Protein AF-A0A939GVI6-F1 (afdb_monomer_lite)

Secondary structure (DSSP, 8-state):
-TTSS--TT-TTGGGS-SS-----S-SSSSS-SS--EEE--SS--EEE--SS--EEE--SS--EEE--SS-----EEEEETTS--EEEESPPPSTTS-EEEEES--EEEEEEETTEEEEEE--S-TTSTTTT-S-EEEEEET-----HHHHHHHEESSEEEE-

pLDDT: mean 82.93, std 19.41, range [34.03, 98.69]

Sequence (163 aa):
SSEGNWGLNSAEALTQETVFGIDANGDGKIGSPSSLTLTGTIGNDILIGGANSDTFNGGLGNDSLYLGLNDNAVDNVNYASGDGTDTVYQFVRGVGGDKLNFTGIANLDVVTLGANTEVRIGDGIAANTGFGTGQLLITLSSTNGFTNADVNVNLFGSNFLFN

Foldseek 3Di:
DPPDPDDDPDPVVVVPADDAQPPPPPPSDGEDPDAEEAAADQEEHEAAYHQEAYEYHHAAYAYEYEHDADRLHAYEYEDEPRNAAYEYEPFDFDASTYAYEYEPAAEWEWEFDDQKIWIFRDPLDEPDPCHPVHHTHYIHPSHGDDDPRRCVRHYYHYHYYYD

Radius of gyration: 15.88 Å; chains: 1; bounding box: 34×31×48 Å

Structure (mmCIF, N/CA/C/O backbone):
data_AF-A0A939GVI6-F1
#
_entry.id   AF-A0A939GVI6-F1
#
loop_
_atom_site.group_PDB
_atom_site.id
_atom_site.type_symbol
_atom_site.label_atom_id
_atom_site.label_alt_id
_atom_site.label_comp_id
_atom_site.label_asym_id
_atom_site.label_entity_id
_atom_site.label_seq_id
_atom_site.pdbx_PDB_ins_code
_atom_site.Cartn_x
_atom_site.Cartn_y
_atom_site.Cartn_z
_atom_site.occupancy
_atom_site.B_iso_or_equiv
_atom_site.auth_seq_id
_atom_site.auth_comp_id
_atom_site.auth_asym_id
_atom_site.auth_atom_id
_atom_site.pdbx_PDB_model_num
ATOM 1 N N . SER A 1 1 ? -5.388 3.070 -19.757 1.00 35.94 1 SER A N 1
ATOM 2 C CA . SER A 1 1 ? -4.994 3.694 -18.480 1.00 35.94 1 SER A CA 1
ATOM 3 C C . SER A 1 1 ? -6.132 3.579 -17.484 1.00 35.94 1 SER A C 1
ATOM 5 O O . SER A 1 1 ? -7.282 3.396 -17.873 1.00 35.94 1 SER A O 1
ATOM 7 N N . SER A 1 2 ? -5.765 3.667 -16.214 1.00 47.00 2 SER A N 1
ATOM 8 C CA . SER A 1 2 ? -6.424 3.260 -14.970 1.00 47.00 2 SER A CA 1
ATOM 9 C C . SER A 1 2 ? -7.850 3.725 -14.642 1.00 47.00 2 SER A C 1
ATOM 11 O O . SER A 1 2 ? -8.294 3.405 -13.554 1.00 47.00 2 SER A O 1
ATOM 13 N N . GLU A 1 3 ? -8.633 4.333 -15.535 1.00 41.34 3 GLU A N 1
ATOM 14 C CA . GLU A 1 3 ? -10.110 4.399 -15.369 1.00 41.34 3 GLU A CA 1
ATOM 15 C C . GLU A 1 3 ? -10.892 4.275 -16.692 1.00 41.34 3 GLU A C 1
ATOM 17 O O . GLU A 1 3 ? -12.122 4.319 -16.724 1.00 41.34 3 GLU A O 1
ATOM 22 N N . GLY A 1 4 ? -10.204 4.065 -17.815 1.00 34.03 4 GLY A N 1
ATOM 23 C CA . GLY A 1 4 ? -10.821 3.797 -19.108 1.00 34.03 4 GLY A CA 1
ATOM 24 C C . GLY A 1 4 ? -10.511 2.374 -19.536 1.00 34.03 4 GLY A C 1
ATOM 25 O O . GLY A 1 4 ? -9.440 1.854 -19.246 1.00 34.03 4 GLY A O 1
ATOM 26 N N . ASN A 1 5 ? -11.432 1.748 -20.258 1.00 40.06 5 ASN A N 1
ATOM 27 C CA . ASN A 1 5 ? -11.344 0.398 -20.819 1.00 40.06 5 ASN A CA 1
ATOM 28 C C . ASN A 1 5 ? -10.245 0.254 -21.912 1.00 40.06 5 ASN A C 1
ATOM 30 O O . ASN A 1 5 ? -10.461 -0.364 -22.954 1.00 40.06 5 ASN A O 1
ATOM 34 N N . TRP A 1 6 ? -9.086 0.877 -21.709 1.00 41.47 6 TRP A N 1
ATOM 35 C CA . TRP A 1 6 ? -7.969 0.999 -22.631 1.00 41.47 6 TRP A CA 1
ATOM 36 C C . TRP A 1 6 ? -6.856 0.068 -22.171 1.00 41.47 6 TRP A C 1
ATOM 38 O O . TRP A 1 6 ? -6.373 0.188 -21.040 1.00 41.47 6 TRP A O 1
ATOM 48 N N . GLY A 1 7 ? -6.478 -0.860 -23.052 1.00 37.22 7 GLY A N 1
ATOM 49 C CA . GLY A 1 7 ? -5.448 -1.855 -22.783 1.00 37.22 7 GLY A CA 1
ATOM 50 C C . GLY A 1 7 ? -4.138 -1.222 -22.316 1.00 37.22 7 GLY A C 1
ATOM 51 O O . GLY A 1 7 ? -3.788 -0.108 -22.710 1.00 37.22 7 GLY A O 1
ATOM 52 N N . LEU A 1 8 ? -3.414 -1.949 -21.465 1.00 43.50 8 LEU A N 1
ATOM 53 C CA . LEU A 1 8 ? -2.033 -1.623 -21.116 1.00 43.50 8 LEU A CA 1
ATOM 54 C C . LEU A 1 8 ? -1.238 -1.372 -22.417 1.00 43.50 8 LEU A C 1
ATOM 56 O O . LEU A 1 8 ? -1.404 -2.117 -23.383 1.00 43.50 8 LEU A O 1
ATOM 60 N N . ASN A 1 9 ? -0.422 -0.312 -22.451 1.00 44.12 9 ASN A N 1
ATOM 61 C CA . ASN A 1 9 ? 0.393 0.114 -23.605 1.00 44.12 9 ASN A CA 1
ATOM 62 C C . ASN A 1 9 ? -0.362 0.724 -24.817 1.00 44.12 9 ASN A C 1
ATOM 64 O O . ASN A 1 9 ? 0.175 0.749 -25.924 1.00 44.12 9 ASN A O 1
ATOM 68 N N . SER A 1 10 ? -1.590 1.236 -24.657 1.00 49.34 10 SER A N 1
ATOM 69 C CA . SER A 1 10 ? -2.282 1.998 -25.720 1.00 49.34 10 SER A CA 1
ATOM 70 C C . SER A 1 10 ? -1.739 3.427 -25.864 1.00 49.34 10 SER A C 1
ATOM 72 O O . SER A 1 10 ? -1.444 4.060 -24.850 1.00 49.34 10 SER A O 1
ATOM 74 N N . ALA A 1 11 ? -1.704 3.979 -27.081 1.00 49.72 11 ALA A N 1
ATOM 75 C CA . ALA A 1 11 ? -1.249 5.351 -27.352 1.00 49.72 11 ALA A CA 1
ATOM 76 C C . ALA A 1 11 ? -1.976 6.410 -26.500 1.00 49.72 11 ALA A C 1
ATOM 78 O O . ALA A 1 11 ? -1.391 7.409 -26.099 1.00 49.72 11 ALA A O 1
ATOM 79 N N . GLU A 1 12 ? -3.238 6.156 -26.172 1.00 51.53 12 GLU A N 1
ATOM 80 C CA . GLU A 1 12 ? -4.097 7.003 -25.355 1.00 51.53 12 GLU A CA 1
ATOM 81 C C . GLU A 1 12 ? -3.679 7.004 -23.875 1.00 51.53 12 GLU A C 1
ATOM 83 O O . GLU A 1 12 ? -3.802 8.028 -23.204 1.00 51.53 12 GLU A O 1
ATOM 88 N N . ALA A 1 13 ? -3.124 5.894 -23.376 1.00 50.44 13 ALA A N 1
ATOM 89 C CA . ALA A 1 13 ? -2.634 5.777 -22.001 1.00 50.44 13 ALA A CA 1
ATOM 90 C C . ALA A 1 13 ? -1.393 6.652 -21.762 1.00 50.44 13 ALA A C 1
ATOM 92 O O . ALA A 1 13 ? -1.323 7.326 -20.741 1.00 50.44 13 ALA A O 1
ATOM 93 N N . LEU A 1 14 ? -0.494 6.743 -22.750 1.00 49.12 14 LEU A N 1
ATOM 94 C CA . LEU A 1 14 ? 0.728 7.557 -22.680 1.00 49.12 14 LEU A CA 1
ATOM 95 C C . LEU A 1 14 ? 0.463 9.075 -22.624 1.00 49.12 14 LEU A C 1
ATOM 97 O O . LEU A 1 14 ? 1.375 9.850 -22.352 1.00 49.12 14 LEU A O 1
ATOM 101 N N . THR A 1 15 ? -0.764 9.524 -22.907 1.00 47.97 15 THR A N 1
ATOM 102 C CA . THR A 1 15 ? -1.116 10.958 -22.920 1.00 47.97 15 THR A CA 1
ATOM 103 C C . THR A 1 15 ? -1.637 11.491 -21.582 1.00 47.97 15 THR A C 1
ATOM 105 O O . THR A 1 15 ? -1.956 12.675 -21.497 1.00 47.97 15 THR A O 1
ATOM 108 N N . GLN A 1 16 ? -1.747 10.641 -20.555 1.00 45.66 16 GLN A N 1
ATOM 109 C CA . GLN A 1 16 ? -2.398 10.957 -19.274 1.00 45.66 16 GLN A CA 1
ATOM 110 C C . GLN A 1 16 ? -1.485 10.742 -18.045 1.00 45.66 16 GLN A C 1
ATOM 112 O O . GLN A 1 16 ? -1.980 10.772 -16.924 1.00 45.66 16 GLN A O 1
ATOM 117 N N . GLU A 1 17 ? -0.179 10.504 -18.225 1.00 52.06 17 GLU A N 1
ATOM 118 C CA . GLU A 1 17 ? 0.742 10.076 -17.152 1.00 52.06 17 GLU A CA 1
ATOM 119 C C . GLU A 1 17 ? 1.712 11.174 -16.676 1.00 52.06 17 GLU A C 1
ATOM 121 O O . GLU A 1 17 ? 2.244 11.941 -17.483 1.00 52.06 17 GLU A O 1
ATOM 126 N N . THR A 1 18 ? 1.976 11.215 -15.359 1.00 48.41 18 THR A N 1
ATOM 127 C CA . THR A 1 18 ? 2.790 12.258 -14.698 1.00 48.41 18 THR A CA 1
ATOM 128 C C . THR A 1 18 ? 4.225 11.810 -14.353 1.00 48.41 18 THR A C 1
ATOM 130 O O . THR A 1 18 ? 5.128 12.646 -14.371 1.00 48.41 18 THR A O 1
ATOM 133 N N . VAL A 1 19 ? 4.491 10.519 -14.084 1.00 51.16 19 VAL A N 1
ATOM 134 C CA . VAL A 1 19 ? 5.833 10.006 -13.709 1.00 51.16 19 VAL A CA 1
ATOM 135 C C . VAL A 1 19 ? 6.105 8.631 -14.349 1.00 51.16 19 VAL A C 1
ATOM 137 O O . VAL A 1 19 ? 5.372 7.680 -14.108 1.00 51.16 19 VAL A O 1
ATOM 140 N N . PHE A 1 20 ? 7.172 8.518 -15.156 1.00 60.28 20 PHE A N 1
ATOM 141 C CA . PHE A 1 20 ? 7.564 7.290 -15.876 1.00 60.28 20 PHE A CA 1
ATOM 142 C C . PHE A 1 20 ? 8.569 6.415 -15.104 1.00 60.28 20 PHE A C 1
ATOM 144 O O . PHE A 1 20 ? 9.631 6.899 -14.707 1.00 60.28 20 PHE A O 1
ATOM 151 N N . GLY A 1 21 ? 8.319 5.101 -15.073 1.00 41.59 21 GLY A N 1
ATOM 152 C CA . GLY A 1 21 ? 9.347 4.053 -15.084 1.00 41.59 21 GLY A CA 1
ATOM 153 C C . GLY A 1 21 ? 9.522 3.528 -16.520 1.00 41.59 21 GLY A C 1
ATOM 154 O O . GLY A 1 21 ? 8.617 2.926 -17.083 1.00 41.59 21 GLY A O 1
ATOM 155 N N . ILE A 1 22 ? 10.652 3.826 -17.159 1.00 52.66 22 ILE A N 1
ATOM 156 C CA . ILE A 1 22 ? 10.939 3.574 -18.589 1.00 52.66 22 ILE A CA 1
ATOM 157 C C . ILE A 1 22 ? 10.942 2.063 -18.921 1.00 52.66 22 ILE A C 1
ATOM 159 O O . ILE A 1 22 ? 11.552 1.311 -18.170 1.00 52.66 22 ILE A O 1
ATOM 163 N N . ASP A 1 23 ? 10.395 1.637 -20.078 1.00 48.38 23 ASP A N 1
ATOM 164 C CA . ASP A 1 23 ? 10.731 0.357 -20.762 1.00 48.38 23 ASP A CA 1
ATOM 165 C C . ASP A 1 23 ? 12.193 0.414 -21.246 1.00 48.38 23 ASP A C 1
ATOM 167 O O . ASP A 1 23 ? 12.501 0.682 -22.410 1.00 48.38 23 ASP A O 1
ATOM 171 N N . ALA A 1 24 ? 13.131 0.311 -20.306 1.00 40.91 24 ALA A N 1
ATOM 172 C CA . ALA A 1 24 ? 14.550 0.501 -20.590 1.00 40.91 24 ALA A CA 1
ATOM 173 C C . ALA A 1 24 ? 15.222 -0.781 -21.115 1.00 40.91 24 ALA A C 1
ATOM 175 O O . ALA A 1 24 ? 16.408 -0.742 -21.451 1.00 40.91 24 ALA A O 1
ATOM 176 N N . ASN A 1 25 ? 14.498 -1.908 -21.191 1.00 42.72 25 ASN A N 1
ATOM 177 C CA . ASN A 1 25 ? 15.017 -3.196 -21.666 1.00 42.72 25 ASN A CA 1
ATOM 178 C C . ASN A 1 25 ? 14.440 -3.643 -23.028 1.00 42.72 25 ASN A C 1
ATOM 180 O O . ASN A 1 25 ? 14.989 -4.573 -23.622 1.00 42.72 25 ASN A O 1
ATOM 184 N N . GLY A 1 26 ? 13.410 -2.969 -23.552 1.00 40.72 26 GLY A N 1
ATOM 185 C CA . GLY A 1 26 ? 12.843 -3.219 -24.875 1.00 40.72 26 GLY A CA 1
ATOM 186 C C . GLY A 1 26 ? 12.034 -4.512 -24.974 1.00 40.72 26 GLY A C 1
ATOM 187 O O . GLY A 1 26 ? 11.950 -5.085 -26.063 1.00 40.72 26 GLY A O 1
ATOM 188 N N . ASP A 1 27 ? 11.472 -5.000 -23.865 1.00 52.78 27 ASP A N 1
ATOM 189 C CA . ASP A 1 27 ? 10.655 -6.220 -23.838 1.00 52.78 27 ASP A CA 1
ATOM 190 C C . ASP A 1 27 ? 9.153 -5.967 -24.078 1.00 52.78 27 ASP A C 1
ATOM 192 O O . ASP A 1 27 ? 8.365 -6.917 -24.155 1.00 52.78 27 ASP A O 1
ATOM 196 N N . GLY A 1 28 ? 8.758 -4.702 -24.267 1.00 46.59 28 GLY A N 1
ATOM 197 C CA . GLY A 1 28 ? 7.374 -4.309 -24.512 1.00 46.59 28 GLY A CA 1
ATOM 198 C C . GLY A 1 28 ? 6.515 -4.255 -23.246 1.00 46.59 28 GLY A C 1
ATOM 199 O O . GLY A 1 28 ? 5.282 -4.230 -23.350 1.00 46.59 28 GLY A O 1
ATOM 200 N N . LYS A 1 29 ? 7.134 -4.240 -22.060 1.00 49.59 29 LYS A N 1
ATOM 201 C CA . LYS A 1 29 ? 6.497 -3.939 -20.777 1.00 49.59 29 LYS A CA 1
ATOM 202 C C . LYS A 1 29 ? 6.979 -2.579 -20.275 1.00 49.59 29 LYS A C 1
ATOM 204 O O . LYS A 1 29 ? 8.162 -2.268 -20.315 1.00 49.59 29 LYS A O 1
ATOM 209 N N . ILE A 1 30 ? 6.053 -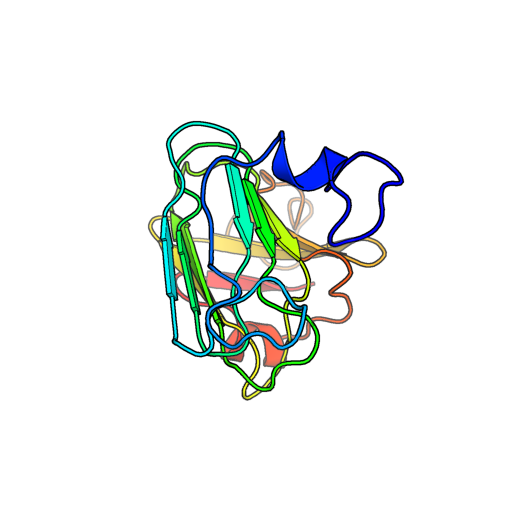1.766 -19.771 1.00 54.25 30 ILE A N 1
ATOM 210 C CA . ILE A 1 30 ? 6.419 -0.590 -18.976 1.00 54.25 30 ILE A CA 1
ATOM 211 C C . ILE A 1 30 ? 7.100 -1.107 -17.704 1.00 54.25 30 ILE A C 1
ATOM 213 O O . ILE A 1 30 ? 6.514 -1.925 -16.995 1.00 54.25 30 ILE A O 1
ATOM 217 N N . GLY A 1 31 ? 8.343 -0.682 -17.467 1.00 51.25 31 GLY A N 1
ATOM 218 C CA . GLY A 1 31 ? 9.123 -1.085 -16.304 1.00 51.25 31 GLY A CA 1
ATOM 219 C C . GLY A 1 31 ? 10.632 -1.032 -16.538 1.00 51.25 31 GLY A C 1
ATOM 220 O O . GLY A 1 31 ? 11.151 -1.564 -17.520 1.00 51.25 31 GLY A O 1
ATOM 221 N N . SER A 1 32 ? 11.365 -0.416 -15.608 1.00 52.50 32 SER A N 1
ATOM 222 C CA . SER A 1 32 ? 12.827 -0.460 -15.640 1.00 52.50 32 SER A CA 1
ATOM 223 C C . SER A 1 32 ? 13.311 -1.852 -15.206 1.00 52.50 32 SER A C 1
ATOM 225 O O . SER A 1 32 ? 12.796 -2.402 -14.230 1.00 52.50 32 SER A O 1
ATOM 227 N N . PRO A 1 33 ? 14.347 -2.434 -15.842 1.00 61.72 33 PRO A N 1
ATOM 228 C CA . PRO A 1 33 ? 15.035 -3.611 -15.315 1.00 61.72 33 PRO A CA 1
ATOM 229 C C . PRO A 1 33 ? 15.897 -3.279 -14.081 1.00 61.72 33 PRO A C 1
ATOM 231 O O . PRO A 1 33 ? 16.634 -4.138 -13.604 1.00 61.72 33 PRO A O 1
ATOM 234 N N . SER A 1 34 ? 15.869 -2.038 -13.591 1.00 70.50 34 SER A N 1
ATOM 235 C CA . SER A 1 34 ? 16.470 -1.630 -12.324 1.00 70.50 34 SER A CA 1
ATOM 236 C C . SER A 1 34 ? 15.394 -1.418 -11.271 1.00 70.50 34 SER A C 1
ATOM 238 O O . SER A 1 34 ? 14.324 -0.921 -11.600 1.00 70.50 34 SER A O 1
ATOM 240 N N . SER A 1 35 ? 15.742 -1.652 -10.009 1.00 82.88 35 SER A N 1
ATOM 241 C CA . SER A 1 35 ? 15.012 -1.102 -8.866 1.00 82.88 35 SER A CA 1
ATOM 242 C C . SER A 1 35 ? 14.817 0.411 -8.998 1.00 82.88 35 SER A C 1
ATOM 244 O O . SER A 1 35 ? 15.764 1.138 -9.325 1.00 82.88 35 SER A O 1
ATOM 246 N N . LEU A 1 36 ? 13.605 0.879 -8.732 1.00 82.00 36 LEU A N 1
ATOM 247 C CA . LEU A 1 36 ? 13.176 2.266 -8.810 1.00 82.00 36 LEU A CA 1
ATOM 248 C C . LEU A 1 36 ? 12.846 2.817 -7.423 1.00 82.00 36 LEU A C 1
ATOM 250 O O . LEU A 1 36 ? 12.455 2.111 -6.499 1.00 82.00 36 LEU A O 1
ATOM 254 N N . THR A 1 37 ? 12.984 4.131 -7.284 1.00 88.44 37 THR A N 1
ATOM 255 C CA . THR A 1 37 ? 12.354 4.883 -6.199 1.00 88.44 37 THR A CA 1
ATOM 256 C C . THR A 1 37 ? 11.388 5.861 -6.840 1.00 88.44 37 THR A C 1
ATOM 258 O O . THR A 1 37 ? 11.811 6.812 -7.496 1.00 88.44 37 THR A O 1
ATOM 261 N N . LEU A 1 38 ? 10.100 5.580 -6.692 1.00 83.88 38 LEU A N 1
ATOM 262 C CA . LEU A 1 38 ? 9.003 6.381 -7.197 1.00 83.88 38 LEU A CA 1
ATOM 263 C C . LEU A 1 38 ? 8.498 7.274 -6.070 1.00 83.88 38 LEU A C 1
ATOM 265 O O . LEU A 1 38 ? 8.170 6.799 -4.982 1.00 83.88 38 LEU A O 1
ATOM 269 N N . THR A 1 39 ? 8.445 8.570 -6.342 1.00 89.88 39 THR A N 1
ATOM 270 C CA . THR A 1 39 ? 7.909 9.565 -5.417 1.00 89.88 39 THR A CA 1
ATOM 271 C C . THR A 1 39 ? 6.892 10.400 -6.174 1.00 89.88 39 THR A C 1
ATOM 273 O O . THR A 1 39 ? 7.254 11.030 -7.171 1.00 89.88 39 THR A O 1
ATOM 276 N N . GLY A 1 40 ? 5.639 10.366 -5.727 1.00 85.31 40 GLY A N 1
ATOM 277 C CA . GLY A 1 40 ? 4.582 11.226 -6.236 1.00 85.31 40 GLY A CA 1
ATOM 278 C C . GLY A 1 40 ? 4.700 12.645 -5.689 1.00 85.31 40 GLY A C 1
ATOM 279 O O . GLY A 1 40 ? 5.761 13.105 -5.246 1.00 85.31 40 G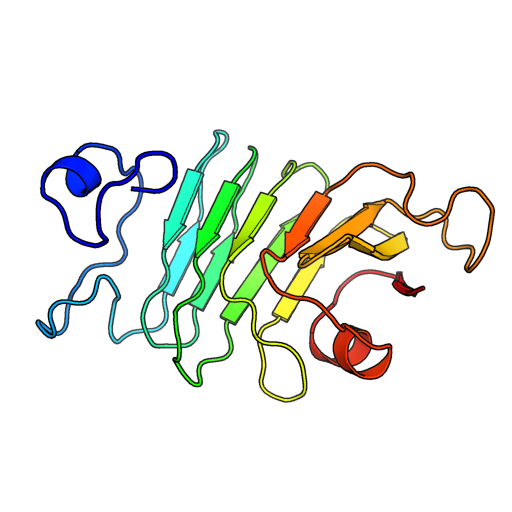LY A O 1
ATOM 280 N N . THR A 1 41 ? 3.614 13.385 -5.798 1.00 87.62 41 THR A N 1
ATOM 281 C CA . THR A 1 41 ? 3.550 14.819 -5.562 1.00 87.62 41 THR A CA 1
ATOM 282 C C . THR A 1 41 ? 2.629 15.121 -4.380 1.00 87.62 41 THR A C 1
ATOM 284 O O . THR A 1 41 ? 2.652 14.436 -3.362 1.00 87.62 41 THR A O 1
ATOM 287 N N . ILE A 1 42 ? 1.906 16.238 -4.458 1.00 87.50 42 ILE A N 1
ATOM 288 C CA . ILE A 1 42 ? 0.856 16.588 -3.499 1.00 87.50 42 ILE A CA 1
ATOM 289 C C . ILE A 1 42 ? -0.553 16.365 -4.072 1.00 87.50 42 ILE A C 1
ATOM 291 O O . ILE A 1 42 ? -1.539 16.780 -3.460 1.00 87.50 42 ILE A O 1
ATOM 295 N N . GLY A 1 43 ? -0.635 15.862 -5.304 1.00 88.81 43 GLY A N 1
ATOM 296 C CA . GLY A 1 43 ? -1.876 15.559 -6.000 1.00 88.81 43 GLY A CA 1
ATOM 297 C C . GLY A 1 43 ? -2.065 14.056 -6.138 1.00 88.81 43 GLY A C 1
ATOM 298 O O . GLY A 1 43 ? -1.222 13.282 -5.729 1.00 88.81 43 GLY A O 1
ATOM 299 N N . ASN A 1 44 ? -3.178 13.660 -6.749 1.00 87.88 44 ASN A N 1
ATOM 300 C CA . ASN A 1 44 ? -3.465 12.250 -6.988 1.00 87.88 44 ASN A CA 1
ATOM 301 C C . ASN A 1 44 ? -2.584 11.734 -8.128 1.00 87.88 44 ASN A C 1
ATOM 303 O O . ASN A 1 44 ? -2.779 12.123 -9.286 1.00 87.88 44 ASN A O 1
ATOM 307 N N . ASP A 1 45 ? -1.652 10.856 -7.802 1.00 83.31 45 ASP A N 1
ATOM 308 C CA . ASP A 1 45 ? -0.659 10.337 -8.721 1.00 83.31 45 ASP A CA 1
ATOM 309 C C . ASP A 1 45 ? -0.900 8.864 -9.071 1.00 83.31 45 ASP A C 1
ATOM 311 O O . ASP A 1 45 ? -1.513 8.080 -8.345 1.00 83.31 45 ASP A O 1
ATOM 315 N N . ILE A 1 46 ? -0.401 8.478 -10.243 1.00 83.56 46 ILE A N 1
ATOM 316 C CA . ILE A 1 46 ? -0.328 7.084 -10.680 1.00 83.56 46 ILE A CA 1
ATOM 317 C C . ILE A 1 46 ? 1.152 6.722 -10.739 1.00 83.56 46 ILE A C 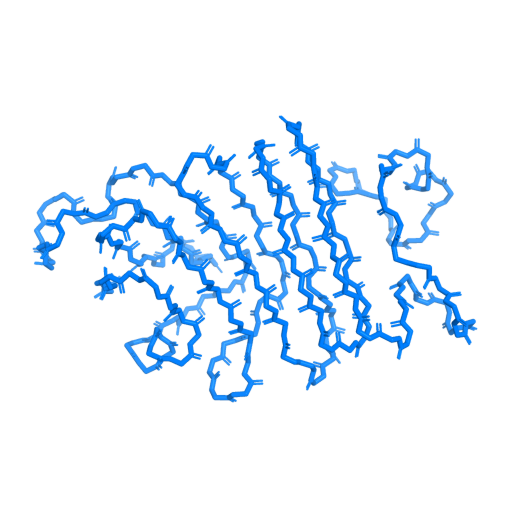1
ATOM 319 O O . ILE A 1 46 ? 1.894 7.286 -11.543 1.00 83.56 46 ILE A O 1
ATOM 323 N N . LEU A 1 47 ? 1.580 5.797 -9.881 1.00 80.94 47 LEU A N 1
ATOM 324 C CA . LEU A 1 47 ? 2.961 5.323 -9.796 1.00 80.94 47 LEU A CA 1
ATOM 325 C C . LEU A 1 47 ? 3.010 3.886 -10.311 1.00 80.94 47 LEU A C 1
ATOM 327 O O . LEU A 1 47 ? 2.274 3.033 -9.819 1.00 80.94 47 LEU A O 1
ATOM 331 N N . ILE A 1 48 ? 3.880 3.608 -11.280 1.00 82.62 48 ILE A N 1
ATOM 332 C CA . ILE A 1 48 ? 4.013 2.283 -11.903 1.00 82.62 48 ILE A CA 1
ATOM 333 C C . ILE A 1 48 ? 5.461 1.808 -11.775 1.00 82.62 48 ILE A C 1
ATOM 335 O O . ILE A 1 48 ? 6.367 2.434 -12.328 1.00 82.62 48 ILE A O 1
ATOM 339 N N . GLY A 1 49 ? 5.654 0.713 -11.043 1.00 79.56 49 GLY A N 1
ATOM 340 C CA . GLY A 1 49 ? 6.932 0.034 -10.859 1.00 79.56 49 GLY A CA 1
ATOM 341 C C . GLY A 1 49 ? 7.431 -0.694 -12.103 1.00 79.56 49 GLY A C 1
ATOM 342 O O . GLY A 1 49 ? 6.763 -0.773 -13.137 1.00 79.56 49 GLY A O 1
ATOM 343 N N . GLY A 1 50 ? 8.660 -1.181 -12.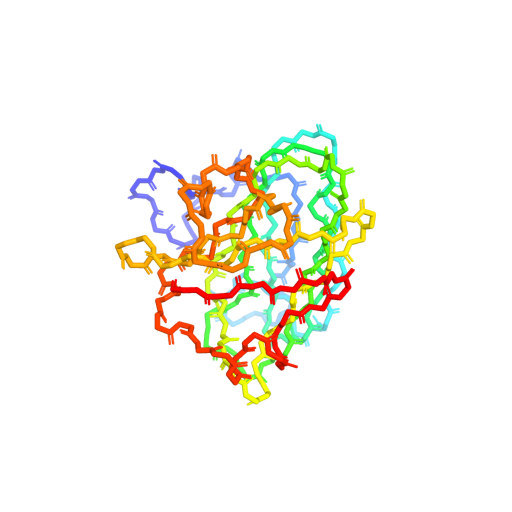008 1.00 76.12 50 GLY A N 1
ATOM 344 C CA . GLY A 1 50 ? 9.306 -2.077 -12.947 1.00 76.12 50 GLY A CA 1
ATOM 345 C C . GLY A 1 50 ? 9.278 -3.531 -12.486 1.00 76.12 50 GLY A C 1
ATOM 346 O O . GLY A 1 50 ? 8.421 -3.951 -11.731 1.00 76.12 50 GLY A O 1
ATOM 347 N N . ALA A 1 51 ? 10.204 -4.332 -13.014 1.00 75.12 51 ALA A N 1
ATOM 348 C CA . ALA A 1 51 ? 10.231 -5.783 -12.787 1.00 75.12 51 ALA A CA 1
ATOM 349 C C . ALA A 1 51 ? 11.128 -6.217 -11.608 1.00 75.12 51 ALA A C 1
ATOM 351 O O . ALA A 1 51 ? 11.432 -7.403 -11.463 1.00 75.12 51 ALA A O 1
ATOM 352 N N . ASN A 1 52 ? 11.660 -5.265 -10.842 1.00 82.75 52 ASN A N 1
ATOM 353 C CA . ASN A 1 52 ? 12.589 -5.498 -9.736 1.00 82.75 52 ASN A CA 1
ATOM 354 C C . ASN A 1 52 ? 12.094 -4.768 -8.493 1.00 82.75 52 ASN A C 1
ATOM 356 O O . ASN A 1 52 ? 11.173 -3.981 -8.582 1.00 82.75 52 ASN A O 1
ATOM 360 N N . SER A 1 53 ? 12.762 -4.993 -7.359 1.00 89.06 53 SER A N 1
ATOM 361 C CA . SER A 1 53 ? 12.365 -4.403 -6.080 1.00 89.06 53 SER A CA 1
ATOM 362 C C . SER A 1 53 ? 12.353 -2.884 -6.133 1.00 89.06 53 SER A C 1
ATOM 364 O O . SER A 1 53 ? 13.418 -2.262 -6.162 1.00 89.06 53 SER A O 1
ATOM 366 N N . ASP A 1 54 ? 11.169 -2.309 -6.068 1.00 90.50 54 ASP A N 1
ATOM 367 C CA . ASP A 1 54 ? 10.919 -0.887 -6.137 1.00 90.50 54 ASP A CA 1
ATOM 368 C C . ASP A 1 54 ? 10.538 -0.315 -4.774 1.00 90.50 54 ASP A C 1
ATOM 370 O O . ASP A 1 54 ? 10.222 -1.009 -3.805 1.00 90.50 54 ASP A O 1
ATOM 374 N N . THR A 1 55 ? 10.619 1.005 -4.668 1.00 95.38 55 THR A N 1
ATOM 375 C CA . THR A 1 55 ? 10.167 1.756 -3.502 1.00 95.38 55 THR A CA 1
ATOM 376 C C . THR A 1 55 ? 9.205 2.844 -3.939 1.00 95.38 55 THR A C 1
ATOM 378 O O . THR A 1 55 ? 9.561 3.677 -4.766 1.00 95.38 55 THR A O 1
ATOM 381 N N . PHE A 1 56 ? 8.018 2.870 -3.349 1.00 95.69 56 PHE A N 1
ATOM 382 C CA . PHE A 1 56 ? 6.950 3.810 -3.647 1.00 95.69 56 PHE A CA 1
ATOM 383 C C . PHE A 1 56 ? 6.724 4.747 -2.468 1.00 95.69 56 PHE A C 1
ATOM 385 O O . PHE A 1 56 ? 6.608 4.311 -1.324 1.00 95.69 56 PHE A O 1
ATOM 392 N N . ASN A 1 57 ? 6.620 6.034 -2.767 1.00 96.31 57 ASN A N 1
ATOM 393 C CA . ASN A 1 57 ? 6.170 7.070 -1.852 1.00 96.31 57 ASN A CA 1
ATOM 394 C C . ASN A 1 57 ? 5.080 7.843 -2.598 1.00 96.31 57 ASN A C 1
ATOM 396 O O . ASN A 1 57 ? 5.414 8.608 -3.501 1.00 96.31 57 ASN A O 1
ATOM 400 N N . GLY A 1 58 ? 3.808 7.599 -2.275 1.00 93.25 58 GLY A N 1
ATOM 401 C CA . GLY A 1 58 ? 2.688 8.290 -2.928 1.00 93.25 58 GLY A CA 1
ATOM 402 C C . GLY A 1 58 ? 2.792 9.803 -2.739 1.00 93.25 58 GLY A C 1
ATOM 403 O O . GLY A 1 58 ? 2.929 10.552 -3.703 1.00 93.25 58 GLY A O 1
ATOM 404 N N . GLY A 1 59 ? 2.966 10.220 -1.485 1.00 94.06 59 GLY A N 1
ATOM 405 C CA . GLY A 1 59 ? 2.979 11.630 -1.120 1.00 94.06 59 GLY A CA 1
ATOM 406 C C . GLY A 1 59 ? 1.597 12.048 -0.641 1.00 94.06 59 GLY A C 1
ATOM 407 O O . GLY A 1 59 ? 0.868 11.232 -0.094 1.00 94.06 59 GLY A O 1
ATOM 408 N N . LEU A 1 60 ? 1.259 13.331 -0.780 1.00 93.31 60 LEU A N 1
ATOM 409 C CA . LEU A 1 60 ? -0.101 13.763 -0.453 1.00 93.31 60 LEU A CA 1
ATOM 410 C C . LEU A 1 60 ? -0.996 13.530 -1.671 1.00 93.31 60 LEU A C 1
ATOM 412 O O . LEU A 1 60 ? -0.575 13.831 -2.779 1.00 93.31 60 LEU A O 1
ATOM 416 N N . GLY A 1 61 ? -2.248 13.145 -1.459 1.00 95.12 61 GLY A N 1
ATOM 417 C CA . GLY A 1 61 ? -3.174 12.817 -2.537 1.00 95.12 61 GLY A CA 1
ATOM 418 C C . GLY A 1 61 ? -3.783 11.435 -2.345 1.00 95.12 61 GLY A C 1
ATOM 419 O O . GLY A 1 61 ? -3.509 10.739 -1.381 1.00 95.12 61 GLY A O 1
ATOM 420 N N . ASN A 1 62 ? -4.690 11.066 -3.241 1.00 96.81 62 ASN A N 1
ATOM 421 C CA . ASN A 1 62 ? -5.190 9.700 -3.320 1.00 96.81 62 ASN A CA 1
ATOM 422 C C . ASN A 1 62 ? -4.500 9.017 -4.493 1.00 96.81 62 ASN A C 1
ATOM 424 O O . ASN A 1 62 ? -4.888 9.239 -5.648 1.00 96.81 62 ASN A O 1
ATOM 428 N N . ASP A 1 63 ? -3.505 8.196 -4.196 1.00 94.94 63 ASP A N 1
ATOM 429 C CA . ASP A 1 63 ? -2.601 7.672 -5.209 1.00 94.94 63 ASP A CA 1
ATOM 430 C C . ASP A 1 63 ? -2.974 6.257 -5.657 1.00 94.94 63 ASP A C 1
ATOM 432 O O . ASP A 1 63 ? -3.604 5.470 -4.947 1.00 94.94 63 ASP A O 1
ATOM 436 N N . SER A 1 64 ? -2.575 5.909 -6.879 1.00 93.62 64 SER A N 1
ATOM 437 C CA . SER A 1 64 ? -2.686 4.559 -7.435 1.00 93.62 64 SER A CA 1
ATOM 438 C C . SER A 1 64 ? -1.303 3.979 -7.701 1.00 93.62 64 SER A C 1
ATOM 440 O O . SER A 1 64 ? -0.613 4.400 -8.628 1.00 93.62 64 SER A O 1
ATOM 442 N N . LEU A 1 65 ? -0.908 2.991 -6.900 1.00 92.81 65 LEU A N 1
ATOM 443 C CA . LEU A 1 65 ? 0.427 2.401 -6.913 1.00 92.81 65 LEU A CA 1
ATOM 444 C C . LEU A 1 65 ? 0.363 1.007 -7.539 1.00 92.81 65 LEU A C 1
ATOM 446 O O . LEU A 1 65 ? -0.284 0.107 -7.005 1.00 92.81 65 LEU A O 1
ATOM 450 N N . TYR A 1 66 ? 1.040 0.817 -8.662 1.00 90.56 66 TYR A N 1
ATOM 451 C CA . TYR A 1 66 ? 1.131 -0.447 -9.382 1.00 90.56 66 TYR A CA 1
ATOM 452 C C . TYR A 1 66 ? 2.518 -1.033 -9.162 1.00 90.56 66 TYR A C 1
ATOM 454 O O . TYR A 1 66 ? 3.469 -0.564 -9.777 1.00 90.56 66 TYR A O 1
ATOM 462 N N . LEU A 1 67 ? 2.618 -2.042 -8.294 1.00 88.88 67 LEU A N 1
ATOM 463 C CA . LEU A 1 67 ? 3.912 -2.600 -7.884 1.00 88.88 67 LEU A CA 1
ATOM 464 C C . LEU A 1 67 ? 4.600 -3.356 -9.029 1.00 88.88 67 LEU A C 1
ATOM 466 O O . LEU A 1 67 ? 5.694 -2.993 -9.426 1.00 88.88 67 LEU A O 1
ATOM 470 N N . GLY A 1 68 ? 3.870 -4.259 -9.679 1.00 78.31 68 GLY A N 1
ATOM 471 C CA . GLY A 1 68 ? 4.357 -5.019 -10.827 1.00 78.31 68 GLY A CA 1
ATOM 472 C C . GLY A 1 68 ? 3.625 -6.355 -10.899 1.00 78.31 68 GLY A C 1
ATOM 473 O O . GLY A 1 68 ? 3.321 -6.972 -9.881 1.00 78.31 68 GLY A O 1
ATOM 474 N N . LEU A 1 69 ? 3.226 -6.801 -12.095 1.00 63.28 69 LEU A N 1
ATOM 475 C CA . LEU A 1 69 ? 2.519 -8.078 -12.253 1.00 63.28 69 LEU A CA 1
ATOM 476 C C . LEU A 1 69 ? 3.550 -9.202 -12.426 1.00 63.28 69 LEU A C 1
ATOM 478 O O . LEU A 1 69 ? 4.196 -9.290 -13.473 1.00 63.28 69 LEU A O 1
ATOM 482 N N . ASN A 1 70 ? 3.561 -10.158 -11.494 1.00 58.44 70 ASN A N 1
ATOM 483 C CA . ASN A 1 70 ? 4.325 -11.411 -11.591 1.00 58.44 70 ASN A CA 1
ATOM 484 C C . ASN A 1 70 ? 5.849 -11.235 -11.690 1.00 58.44 70 ASN A C 1
ATOM 486 O O . ASN A 1 70 ? 6.516 -12.047 -12.344 1.00 58.44 70 ASN A O 1
ATOM 490 N N . ASP A 1 71 ? 6.412 -10.209 -11.066 1.00 66.19 71 ASP A N 1
ATOM 491 C CA . ASP A 1 71 ? 7.810 -10.299 -10.668 1.00 66.19 71 ASP A CA 1
ATOM 492 C C . ASP A 1 71 ? 7.917 -11.114 -9.365 1.00 66.19 71 ASP A C 1
ATOM 494 O O . ASP A 1 71 ? 6.941 -11.370 -8.660 1.00 66.19 71 ASP A O 1
ATOM 498 N N . ASN A 1 72 ? 9.108 -11.649 -9.107 1.00 75.19 72 ASN A N 1
ATOM 499 C CA . ASN A 1 72 ? 9.437 -12.223 -7.799 1.00 75.19 72 ASN A CA 1
ATOM 500 C C . ASN A 1 72 ? 10.160 -11.164 -6.955 1.00 75.19 72 ASN A C 1
ATOM 502 O O . ASN A 1 72 ? 11.052 -11.506 -6.169 1.00 75.19 72 ASN A O 1
ATOM 506 N N . ALA A 1 73 ? 9.887 -9.887 -7.226 1.00 86.50 73 ALA A N 1
ATOM 507 C CA . ALA A 1 73 ? 10.497 -8.794 -6.514 1.00 86.50 73 ALA A CA 1
ATOM 508 C C . ALA A 1 73 ? 9.773 -8.583 -5.187 1.00 86.50 73 ALA A C 1
ATOM 510 O O . ALA A 1 73 ? 8.661 -9.047 -4.964 1.00 86.50 73 ALA A O 1
ATOM 511 N N . VAL A 1 74 ? 10.480 -7.942 -4.266 1.00 94.50 74 VAL A N 1
ATOM 512 C CA . VAL A 1 74 ? 9.891 -7.467 -3.017 1.00 94.50 74 VAL A CA 1
ATOM 513 C C . VAL A 1 74 ? 9.842 -5.963 -3.111 1.00 94.50 74 VAL A C 1
ATOM 515 O O . VAL A 1 74 ? 10.900 -5.326 -3.012 1.00 94.50 74 VAL A O 1
ATOM 518 N N . ASP A 1 75 ? 8.647 -5.421 -3.271 1.00 95.25 75 ASP A N 1
ATOM 519 C CA . ASP A 1 75 ? 8.430 -3.988 -3.348 1.00 95.25 75 ASP A CA 1
ATOM 520 C C . ASP A 1 75 ? 8.161 -3.395 -1.976 1.00 95.25 75 ASP A C 1
ATOM 522 O O . ASP A 1 75 ? 7.748 -4.059 -1.016 1.00 95.25 75 ASP A O 1
ATOM 526 N N . ASN A 1 76 ? 8.455 -2.108 -1.865 1.00 97.88 76 ASN A N 1
ATOM 527 C CA . ASN A 1 76 ? 8.327 -1.366 -0.633 1.00 97.88 76 ASN A CA 1
ATOM 528 C C . ASN A 1 76 ? 7.428 -0.153 -0.848 1.00 97.88 76 ASN A C 1
ATOM 530 O O . ASN A 1 76 ? 7.777 0.766 -1.576 1.00 97.88 76 ASN A O 1
ATOM 534 N N . VAL A 1 77 ? 6.279 -0.133 -0.192 1.00 98.56 77 VAL A N 1
ATOM 535 C CA . VAL A 1 77 ? 5.367 1.005 -0.193 1.00 98.56 77 VAL A CA 1
ATOM 536 C C . VAL A 1 77 ? 5.503 1.725 1.137 1.00 98.56 77 VAL A C 1
ATOM 538 O O . VAL A 1 77 ? 5.306 1.126 2.195 1.00 98.56 77 VAL A O 1
ATOM 541 N N . ASN A 1 78 ? 5.837 3.008 1.093 1.00 98.56 78 ASN A N 1
ATOM 542 C CA . ASN A 1 78 ? 5.861 3.872 2.262 1.00 98.56 78 ASN A CA 1
ATOM 543 C C . ASN A 1 78 ? 4.592 4.714 2.293 1.00 98.56 78 ASN A C 1
ATOM 545 O O . ASN A 1 78 ? 4.230 5.328 1.292 1.00 98.56 78 ASN A O 1
ATOM 549 N N . TYR A 1 79 ? 3.966 4.762 3.463 1.00 98.69 79 TYR A N 1
ATOM 550 C CA . TYR A 1 79 ? 2.796 5.579 3.733 1.00 98.69 79 TYR A CA 1
ATOM 551 C C . TYR A 1 79 ? 3.006 6.365 5.029 1.00 98.69 79 TYR A C 1
ATOM 553 O O . TYR A 1 79 ? 3.349 5.806 6.081 1.00 98.69 79 TYR A O 1
ATOM 561 N N . ALA A 1 80 ? 2.803 7.672 4.979 1.00 98.12 80 ALA A N 1
ATOM 562 C CA . ALA A 1 80 ? 2.859 8.559 6.126 1.00 98.12 80 ALA A CA 1
ATOM 563 C C . ALA A 1 80 ? 1.466 9.063 6.520 1.00 98.12 80 ALA A C 1
ATOM 565 O O . ALA A 1 80 ? 0.528 9.154 5.731 1.00 98.12 80 ALA A O 1
ATOM 566 N N . SER A 1 81 ? 1.319 9.391 7.803 1.00 97.25 81 SER A N 1
ATOM 567 C CA . SER A 1 81 ? 0.097 10.013 8.312 1.00 97.25 81 SER A CA 1
ATOM 568 C C . SER A 1 81 ? -0.227 11.296 7.544 1.00 97.25 81 SER A C 1
ATOM 570 O O . SER A 1 81 ? 0.533 12.263 7.600 1.00 97.25 81 SER A O 1
ATOM 572 N N . GLY A 1 82 ? -1.384 11.310 6.883 1.00 95.44 82 GLY A N 1
ATOM 573 C CA . GLY A 1 82 ? -1.866 12.454 6.112 1.00 95.44 82 GLY A CA 1
ATOM 574 C C . GLY A 1 82 ? -1.641 12.362 4.605 1.00 95.44 82 GLY A C 1
ATOM 575 O O . GLY A 1 82 ? -2.103 13.273 3.923 1.00 95.44 82 GLY A O 1
ATOM 576 N N . ASP A 1 83 ? -1.015 11.291 4.107 1.00 97.38 83 ASP A N 1
ATOM 577 C CA . ASP A 1 83 ? -0.782 11.071 2.673 1.00 97.38 83 ASP A CA 1
ATOM 578 C C . ASP A 1 83 ? -2.106 11.056 1.897 1.00 97.38 83 ASP A C 1
ATOM 580 O O . ASP A 1 83 ? -2.302 11.862 1.001 1.00 97.38 83 ASP A O 1
ATOM 584 N N . GLY A 1 84 ? -3.110 10.321 2.372 1.00 97.62 84 GLY A N 1
ATOM 585 C CA . GLY A 1 84 ? -4.454 10.346 1.793 1.00 97.62 84 GLY A CA 1
ATOM 586 C C . GLY A 1 84 ? -5.069 8.960 1.760 1.00 97.62 84 GLY A C 1
ATOM 587 O O . GLY A 1 84 ? -4.863 8.179 2.688 1.00 97.62 84 GLY A O 1
ATOM 588 N N . THR A 1 85 ? -5.884 8.659 0.754 1.00 98.50 85 THR A N 1
ATOM 589 C CA . THR A 1 85 ? -6.455 7.321 0.574 1.00 98.50 85 THR A CA 1
ATOM 590 C C . THR A 1 85 ? -5.911 6.694 -0.701 1.00 98.50 85 THR A C 1
ATOM 592 O O . THR A 1 85 ? -6.445 6.942 -1.785 1.00 98.50 85 THR A O 1
ATOM 595 N N . ASP A 1 86 ? -4.908 5.831 -0.556 1.00 98.56 86 ASP A N 1
ATOM 596 C CA . ASP A 1 86 ? -4.230 5.228 -1.702 1.00 98.56 86 ASP A CA 1
ATOM 597 C C . ASP A 1 86 ? -4.768 3.838 -2.015 1.00 98.56 86 ASP A C 1
ATOM 599 O O . ASP A 1 86 ? -5.298 3.107 -1.166 1.00 98.56 86 ASP A O 1
ATOM 603 N N . THR A 1 87 ? -4.599 3.445 -3.270 1.00 98.44 87 THR A N 1
ATOM 604 C CA . THR A 1 87 ? -4.887 2.097 -3.746 1.00 98.44 87 THR A CA 1
ATOM 605 C C . THR A 1 87 ? -3.614 1.460 -4.275 1.00 98.44 87 THR A C 1
ATOM 607 O O . THR A 1 87 ? -3.001 1.950 -5.221 1.00 98.44 87 THR A O 1
ATOM 610 N N . VAL A 1 88 ? -3.239 0.328 -3.686 1.00 97.88 88 VAL A N 1
ATOM 611 C CA . VAL A 1 88 ? -2.081 -0.465 -4.095 1.00 97.88 88 VAL A CA 1
ATOM 612 C C . VAL A 1 88 ? -2.566 -1.678 -4.876 1.00 97.88 88 VAL A C 1
ATOM 614 O O . VAL A 1 88 ? -3.411 -2.446 -4.410 1.00 97.88 88 VAL A O 1
ATOM 617 N N . TYR A 1 89 ? -2.022 -1.856 -6.071 1.00 93.06 89 TYR A N 1
ATOM 618 C CA . TYR A 1 89 ? -2.359 -2.922 -7.000 1.00 93.06 89 TYR A CA 1
ATOM 619 C C . TYR A 1 89 ? -1.214 -3.920 -7.110 1.00 93.06 89 TYR A C 1
ATOM 621 O O . TYR A 1 89 ? -0.051 -3.533 -7.215 1.00 93.06 89 TYR A O 1
ATOM 629 N N . GLN A 1 90 ? -1.584 -5.199 -7.224 1.00 91.19 90 GLN A N 1
ATOM 630 C CA . GLN A 1 90 ? -0.663 -6.331 -7.413 1.00 91.19 90 GLN A CA 1
ATOM 631 C C . GLN A 1 90 ? 0.187 -6.646 -6.173 1.00 91.19 90 GLN A C 1
ATOM 633 O O . GLN A 1 90 ? 1.209 -7.302 -6.290 1.00 91.19 90 GLN A O 1
ATOM 638 N N . PHE A 1 91 ? -0.272 -6.240 -4.985 1.00 94.62 91 PHE A N 1
ATOM 639 C CA . PHE A 1 91 ? 0.417 -6.528 -3.732 1.00 94.62 91 PHE A CA 1
ATOM 640 C C . PHE A 1 91 ? 0.490 -8.036 -3.455 1.00 94.62 91 PHE A C 1
ATOM 642 O O . PHE A 1 91 ? -0.543 -8.706 -3.293 1.00 94.62 91 PHE A O 1
ATOM 649 N N . VAL A 1 92 ? 1.709 -8.552 -3.333 1.00 93.62 92 VAL A N 1
ATOM 650 C CA . VAL A 1 92 ? 2.026 -9.942 -3.014 1.00 93.62 92 VAL A CA 1
ATOM 651 C C . VAL A 1 92 ? 2.180 -10.106 -1.505 1.00 93.62 92 VAL A C 1
ATOM 653 O O . VAL A 1 92 ? 2.983 -9.449 -0.853 1.00 93.62 92 VAL A O 1
ATOM 656 N N . ARG A 1 93 ? 1.408 -11.023 -0.921 1.00 93.69 93 ARG A N 1
ATOM 657 C CA . ARG A 1 93 ? 1.434 -11.316 0.520 1.00 93.69 93 ARG A CA 1
ATOM 658 C C . ARG A 1 93 ? 2.389 -12.453 0.860 1.00 93.69 93 ARG A C 1
ATOM 660 O O . ARG A 1 93 ? 2.762 -13.252 0.006 1.00 93.69 93 ARG A O 1
ATOM 667 N N . GLY A 1 94 ? 2.672 -12.592 2.148 1.00 94.19 94 GLY A N 1
ATOM 668 C CA . GLY A 1 94 ? 3.422 -13.695 2.724 1.00 94.19 94 GLY A CA 1
ATOM 669 C C . GLY A 1 94 ? 4.928 -13.456 2.736 1.00 94.19 94 GLY A C 1
ATOM 670 O O . GLY A 1 94 ? 5.433 -12.372 2.436 1.00 94.19 94 GLY A O 1
ATOM 671 N N . VAL A 1 95 ? 5.660 -14.497 3.132 1.00 93.44 95 VAL A N 1
ATOM 672 C CA . VAL A 1 95 ? 7.124 -14.460 3.225 1.00 93.44 95 VAL A CA 1
ATOM 673 C C . VAL A 1 95 ? 7.724 -14.237 1.840 1.00 93.44 95 VAL A C 1
ATOM 675 O O . VAL A 1 95 ? 7.492 -15.030 0.933 1.00 93.44 95 VAL A O 1
ATOM 678 N N . GLY A 1 96 ? 8.536 -13.188 1.711 1.00 92.81 96 GLY A N 1
ATOM 679 C CA . GLY A 1 96 ? 9.124 -12.804 0.428 1.00 92.81 96 GLY A CA 1
ATOM 680 C C . GLY A 1 96 ? 8.156 -12.075 -0.505 1.00 92.81 96 GLY A C 1
ATOM 681 O O . GLY A 1 96 ? 8.507 -11.899 -1.662 1.00 92.81 96 GLY A O 1
ATOM 682 N N . GLY A 1 97 ? 6.976 -11.678 -0.018 1.00 94.25 97 GLY A N 1
ATOM 683 C CA . GLY A 1 97 ? 6.106 -10.717 -0.689 1.00 94.25 97 GLY A CA 1
ATOM 684 C C . GLY A 1 97 ? 6.433 -9.270 -0.312 1.00 94.25 97 GLY A C 1
ATOM 685 O O . GLY A 1 97 ? 7.401 -8.995 0.409 1.00 94.25 97 GLY A O 1
ATOM 686 N N . ASP A 1 98 ? 5.578 -8.366 -0.770 1.00 97.00 98 ASP A N 1
ATOM 687 C CA . ASP A 1 98 ? 5.733 -6.919 -0.676 1.00 97.00 98 ASP A CA 1
ATOM 688 C C . ASP A 1 98 ? 5.561 -6.395 0.743 1.00 97.00 98 ASP A C 1
ATOM 690 O O . ASP A 1 98 ? 5.034 -7.056 1.647 1.00 97.00 98 ASP A O 1
ATOM 694 N N . LYS A 1 99 ? 6.027 -5.166 0.948 1.00 98.06 99 LYS A N 1
ATOM 695 C CA . LYS A 1 99 ? 6.056 -4.521 2.255 1.00 98.06 99 LYS A CA 1
ATOM 696 C C . LYS A 1 99 ? 5.349 -3.185 2.209 1.00 98.06 99 LYS A C 1
ATOM 698 O O . LYS A 1 99 ? 5.640 -2.362 1.351 1.00 98.06 99 LYS A O 1
ATOM 703 N N . LEU A 1 100 ? 4.489 -2.946 3.190 1.00 98.44 100 LEU A N 1
ATOM 704 C CA . LEU A 1 100 ? 3.821 -1.674 3.414 1.00 98.44 100 LEU A CA 1
ATOM 705 C C . LEU A 1 100 ? 4.260 -1.110 4.769 1.00 98.44 100 LEU A C 1
ATOM 707 O O . LEU A 1 100 ? 4.037 -1.715 5.822 1.00 98.44 100 LEU A O 1
ATOM 711 N N . ASN A 1 101 ? 4.926 0.038 4.730 1.00 98.50 101 ASN A N 1
ATOM 712 C CA . ASN A 1 101 ? 5.580 0.668 5.868 1.00 98.50 101 ASN A CA 1
ATOM 713 C C . ASN A 1 101 ? 4.837 1.947 6.237 1.00 98.50 101 ASN A C 1
ATOM 715 O O . ASN A 1 101 ? 4.813 2.908 5.473 1.00 98.50 101 ASN A O 1
ATOM 719 N N . PHE A 1 102 ? 4.264 1.959 7.433 1.00 98.56 102 PHE A N 1
ATOM 720 C CA . PHE A 1 102 ? 3.519 3.087 7.963 1.00 98.56 102 PHE A CA 1
ATOM 721 C C . PHE A 1 102 ? 4.397 3.942 8.874 1.00 98.56 102 PHE A C 1
ATOM 723 O O . PHE A 1 102 ? 5.171 3.431 9.685 1.00 98.56 102 PHE A O 1
ATOM 730 N N . THR A 1 103 ? 4.260 5.262 8.782 1.00 98.31 103 THR A N 1
ATOM 731 C CA . THR A 1 103 ? 4.945 6.202 9.677 1.00 98.31 103 THR A CA 1
ATOM 732 C C . THR A 1 103 ? 3.977 7.229 10.254 1.00 98.31 103 THR A C 1
ATOM 734 O O . THR A 1 103 ? 3.070 7.719 9.586 1.00 98.31 103 THR A O 1
ATOM 737 N N . GLY A 1 104 ? 4.149 7.556 11.537 1.00 97.81 104 GLY A N 1
ATOM 738 C CA . GLY A 1 104 ? 3.309 8.549 12.216 1.00 97.81 104 GLY A CA 1
ATOM 739 C C . GLY A 1 104 ? 1.891 8.077 12.563 1.00 97.81 104 GLY A C 1
ATOM 740 O O . GLY A 1 104 ? 1.049 8.912 12.886 1.00 97.81 104 GLY A O 1
ATOM 741 N N . ILE A 1 105 ? 1.619 6.766 12.520 1.00 97.56 105 ILE A N 1
ATOM 742 C CA . ILE A 1 105 ? 0.303 6.185 12.825 1.00 97.56 105 ILE A CA 1
ATOM 743 C C . ILE A 1 105 ? 0.468 5.063 13.849 1.00 97.56 105 ILE A C 1
ATOM 745 O O . ILE A 1 105 ? 1.235 4.126 13.639 1.00 97.56 105 ILE A O 1
ATOM 749 N N . ALA A 1 106 ? -0.226 5.170 14.982 1.00 96.88 106 ALA A N 1
ATOM 750 C CA . ALA A 1 106 ? -0.010 4.270 16.113 1.00 96.88 106 ALA A CA 1
ATOM 751 C C . ALA A 1 106 ? -0.750 2.934 15.969 1.00 96.88 106 ALA A C 1
ATOM 753 O O . ALA A 1 106 ? -0.138 1.883 16.136 1.00 96.88 106 ALA A O 1
ATOM 754 N N . ASN A 1 107 ? -2.050 2.979 15.669 1.00 97.50 107 ASN A N 1
ATOM 755 C CA . ASN A 1 107 ? -2.921 1.807 15.634 1.00 97.50 107 ASN A CA 1
ATOM 756 C C . ASN A 1 107 ? -3.653 1.738 14.298 1.00 97.50 107 ASN A C 1
ATOM 758 O O . ASN A 1 107 ? -4.198 2.743 13.835 1.00 97.50 107 ASN A O 1
ATOM 762 N N . LEU A 1 108 ? -3.676 0.547 13.712 1.00 97.50 108 LEU A N 1
ATOM 763 C CA . LEU A 1 108 ? -4.309 0.271 12.433 1.00 97.50 108 LEU A CA 1
ATOM 764 C C . LEU A 1 108 ? -5.135 -1.008 12.516 1.00 97.50 108 LEU A C 1
ATOM 766 O O . LEU A 1 108 ? -4.663 -2.031 13.014 1.00 97.50 108 LEU A O 1
ATOM 770 N N . ASP A 1 109 ? -6.341 -0.938 11.972 1.00 96.62 109 ASP A N 1
ATOM 771 C CA . ASP A 1 109 ? -7.197 -2.090 11.744 1.00 96.62 109 ASP A CA 1
ATOM 772 C C . ASP A 1 109 ? -7.009 -2.560 10.303 1.00 96.62 109 ASP A C 1
ATOM 774 O O . ASP A 1 109 ? -7.047 -1.768 9.357 1.00 96.62 109 ASP A O 1
ATOM 778 N N . VAL A 1 110 ? -6.818 -3.861 10.134 1.00 95.88 110 VAL A N 1
ATOM 779 C C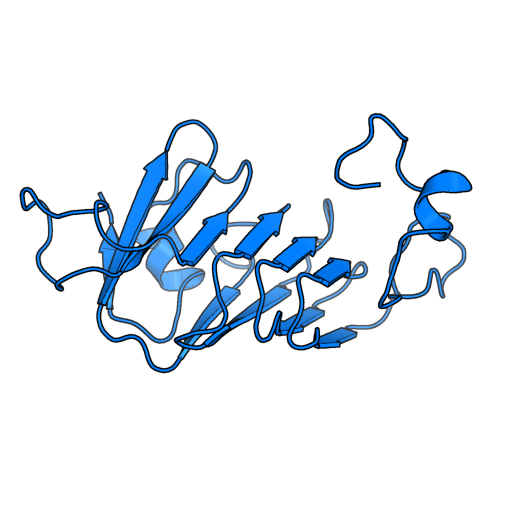A . VAL A 1 110 ? -6.675 -4.522 8.840 1.00 95.88 110 VAL A CA 1
ATOM 780 C C . VAL A 1 110 ? -7.910 -5.387 8.633 1.00 95.88 110 VAL A C 1
ATOM 782 O O . VAL A 1 110 ? -8.143 -6.326 9.396 1.00 95.88 110 VAL A O 1
ATOM 785 N N . VAL A 1 111 ? -8.708 -5.060 7.617 1.00 93.75 111 VAL A N 1
ATOM 786 C CA . VAL A 1 111 ? -9.991 -5.722 7.336 1.00 93.75 111 VAL A CA 1
ATOM 787 C C . VAL A 1 111 ? -10.042 -6.264 5.921 1.00 93.75 111 VAL A C 1
ATOM 789 O O . VAL A 1 111 ? -9.569 -5.632 4.980 1.00 93.75 111 VAL A O 1
ATOM 792 N N . THR A 1 112 ? -10.664 -7.428 5.747 1.00 93.25 112 THR A N 1
ATOM 793 C CA . THR A 1 112 ? -10.992 -7.933 4.408 1.00 93.25 112 THR A CA 1
ATOM 794 C C . THR A 1 112 ? -12.373 -7.426 3.994 1.00 93.25 112 THR A C 1
ATOM 796 O O . THR A 1 112 ? -13.369 -7.742 4.645 1.00 93.25 112 THR A O 1
ATOM 799 N N . LEU A 1 113 ? -12.452 -6.689 2.882 1.00 91.75 113 LEU A N 1
ATOM 800 C CA . LEU A 1 113 ? -13.709 -6.216 2.300 1.00 91.75 113 LEU A CA 1
ATOM 801 C C . LEU A 1 113 ? -13.850 -6.719 0.860 1.00 91.75 113 LEU A C 1
ATOM 803 O O . LEU A 1 113 ? -13.216 -6.225 -0.074 1.00 91.75 113 LEU A O 1
ATOM 807 N N . GLY A 1 114 ? -14.706 -7.724 0.668 1.00 92.44 114 GLY A N 1
ATOM 808 C CA . GLY A 1 114 ? -14.884 -8.366 -0.633 1.00 92.44 114 GLY A CA 1
ATOM 809 C C . GLY A 1 114 ? -13.589 -9.026 -1.116 1.00 92.44 114 GLY A C 1
ATOM 810 O O . GLY A 1 114 ? -13.102 -9.966 -0.492 1.00 92.44 114 GLY A O 1
ATOM 811 N N . ALA A 1 115 ? -13.050 -8.550 -2.240 1.00 94.06 115 ALA A N 1
ATOM 812 C CA . ALA A 1 115 ? -11.788 -9.036 -2.805 1.00 94.06 115 ALA A CA 1
ATOM 813 C C . ALA A 1 115 ? -10.554 -8.240 -2.340 1.00 94.06 115 ALA A C 1
ATOM 815 O O . ALA A 1 115 ? -9.441 -8.590 -2.725 1.00 94.06 115 ALA A O 1
ATOM 816 N N . ASN A 1 116 ? -10.741 -7.199 -1.528 1.00 96.12 116 ASN A N 1
ATOM 817 C CA . ASN A 1 116 ? -9.680 -6.293 -1.108 1.00 96.12 116 ASN A CA 1
ATOM 818 C C . ASN A 1 116 ? -9.325 -6.505 0.363 1.00 96.12 116 ASN A C 1
ATOM 820 O O . ASN A 1 116 ? -10.144 -6.980 1.155 1.00 96.12 116 ASN A O 1
ATOM 824 N N . THR A 1 117 ? -8.125 -6.070 0.727 1.00 96.38 117 THR A N 1
ATOM 825 C CA . THR A 1 117 ? -7.749 -5.826 2.120 1.00 96.38 117 THR A CA 1
ATOM 826 C C . THR A 1 117 ? -7.610 -4.328 2.305 1.00 96.38 117 THR A C 1
ATOM 828 O O . THR A 1 117 ? -6.952 -3.662 1.514 1.00 96.38 117 THR A O 1
ATOM 831 N N . GLU A 1 118 ? -8.232 -3.790 3.339 1.00 97.19 118 GLU A N 1
ATOM 832 C CA . GLU A 1 118 ? -8.164 -2.378 3.675 1.00 97.19 118 GLU A CA 1
ATOM 833 C C . GLU A 1 118 ? -7.385 -2.194 4.971 1.00 97.19 118 GLU A C 1
ATOM 835 O O . GLU A 1 118 ? -7.545 -2.964 5.922 1.00 97.19 118 GLU A O 1
ATOM 840 N N . VAL A 1 119 ? -6.572 -1.144 5.013 1.00 97.69 119 VAL A N 1
ATOM 841 C CA . VAL A 1 119 ? -5.900 -0.685 6.226 1.00 97.69 119 VAL A CA 1
ATOM 842 C C . VAL A 1 119 ? -6.525 0.638 6.638 1.00 97.69 119 VAL A C 1
ATOM 844 O O . VAL A 1 119 ? -6.578 1.599 5.862 1.00 97.69 119 VAL A O 1
ATOM 847 N N . ARG A 1 120 ? -7.048 0.667 7.859 1.00 97.56 120 ARG A N 1
ATOM 848 C CA . ARG A 1 120 ? -7.856 1.759 8.400 1.00 97.56 120 ARG A CA 1
ATOM 849 C C . ARG A 1 120 ? -7.294 2.214 9.738 1.00 97.56 120 ARG A C 1
ATOM 851 O O . ARG A 1 120 ? -6.671 1.429 10.446 1.00 97.56 120 ARG A O 1
ATOM 858 N N . ILE A 1 121 ? -7.532 3.469 10.110 1.00 97.69 121 ILE A N 1
ATOM 859 C CA . ILE A 1 121 ? -7.193 3.961 11.452 1.00 97.69 121 ILE A CA 1
ATOM 860 C C . ILE A 1 121 ? -7.917 3.113 12.500 1.00 97.69 121 ILE A C 1
ATOM 862 O O . ILE A 1 121 ? -9.140 3.001 12.460 1.00 97.69 121 ILE A O 1
ATOM 866 N N . GLY A 1 122 ? -7.151 2.554 13.435 1.00 96.81 122 GLY A N 1
ATOM 867 C CA . GLY A 1 122 ? -7.664 1.771 14.555 1.00 96.81 122 GLY A CA 1
ATOM 868 C C . GLY A 1 122 ? -7.561 2.521 15.881 1.00 96.81 122 GLY A C 1
ATOM 869 O O . GLY A 1 122 ? -6.837 3.511 16.020 1.00 96.81 122 GLY A O 1
ATOM 870 N N . ASP A 1 123 ? -8.260 2.017 16.893 1.00 94.62 123 ASP A N 1
ATOM 871 C CA . ASP A 1 123 ? -8.183 2.503 18.278 1.00 94.62 123 ASP A CA 1
ATOM 872 C C . ASP A 1 123 ? -7.278 1.634 19.173 1.00 94.62 123 ASP A C 1
ATOM 874 O O . ASP A 1 123 ? -7.050 1.960 20.339 1.00 94.62 123 ASP A O 1
ATOM 878 N N . GLY A 1 124 ? -6.714 0.556 18.617 1.00 94.88 124 GLY A N 1
ATOM 879 C CA . GLY A 1 124 ? -5.867 -0.394 19.337 1.00 94.88 124 GLY A CA 1
ATOM 880 C C . GLY A 1 124 ? -6.652 -1.431 20.145 1.00 94.88 124 GLY A C 1
ATOM 881 O O . GLY A 1 124 ? -6.056 -2.123 20.973 1.00 94.88 124 GLY A O 1
ATOM 882 N N . ILE A 1 125 ? -7.963 -1.564 19.921 1.00 93.38 125 ILE A N 1
ATOM 883 C CA . ILE A 1 125 ? -8.825 -2.536 20.594 1.00 93.38 125 ILE A CA 1
ATOM 884 C C . ILE A 1 125 ? -9.367 -3.534 19.568 1.00 93.38 125 ILE A C 1
ATOM 886 O O . ILE A 1 125 ? -10.202 -3.217 18.729 1.00 93.38 125 ILE A O 1
ATOM 890 N N . ALA A 1 126 ? -8.931 -4.789 19.671 1.00 89.75 126 ALA A N 1
ATOM 891 C CA . ALA A 1 126 ? -9.395 -5.838 18.769 1.00 89.75 126 ALA A CA 1
ATOM 892 C C . ALA A 1 126 ? -10.861 -6.214 19.046 1.00 89.75 126 ALA A C 1
ATOM 894 O O . ALA A 1 126 ? -11.296 -6.242 20.200 1.00 89.75 126 ALA A O 1
ATOM 895 N N . ALA A 1 127 ? -11.593 -6.580 17.988 1.00 87.12 127 ALA A N 1
ATOM 896 C CA . ALA A 1 127 ? -12.946 -7.144 18.054 1.00 87.12 127 ALA A CA 1
ATOM 897 C C . ALA A 1 127 ? -13.980 -6.289 18.821 1.00 87.12 127 ALA A C 1
ATOM 899 O O . ALA A 1 127 ? -14.920 -6.819 19.419 1.00 87.12 127 ALA A O 1
ATOM 900 N N . ASN A 1 128 ? -13.825 -4.964 18.804 1.00 92.56 128 ASN A N 1
ATOM 901 C CA . ASN A 1 128 ? -14.829 -4.038 19.313 1.00 92.56 128 ASN A CA 1
ATOM 902 C C . ASN A 1 128 ? -15.793 -3.593 18.197 1.00 92.56 128 ASN A C 1
ATOM 904 O O . ASN A 1 128 ? -15.631 -3.916 17.023 1.00 92.56 128 ASN A O 1
ATOM 908 N N . THR A 1 129 ? -16.815 -2.820 18.560 1.00 91.75 129 THR A N 1
ATOM 909 C CA . THR A 1 129 ? -17.796 -2.295 17.597 1.00 91.75 129 THR A CA 1
ATOM 910 C C . THR A 1 129 ? -17.219 -1.259 16.629 1.00 91.75 129 THR A C 1
ATOM 912 O O . THR A 1 129 ? -17.857 -0.970 15.624 1.00 91.75 129 THR A O 1
ATOM 915 N N . GLY A 1 130 ? -16.067 -0.660 16.954 1.00 91.00 130 GLY A N 1
ATOM 916 C CA . GLY A 1 130 ? -15.388 0.337 16.123 1.00 91.00 130 GLY A CA 1
ATOM 917 C C . GLY A 1 130 ? -14.387 -0.257 15.130 1.00 91.00 130 GLY A C 1
ATOM 918 O O . GLY A 1 130 ? -13.917 0.470 14.255 1.00 91.00 130 GLY A O 1
ATOM 919 N N . PHE A 1 131 ? -14.090 -1.554 15.234 1.00 94.00 131 PHE A N 1
ATOM 920 C CA . PHE A 1 131 ? -13.063 -2.209 14.439 1.00 94.00 131 PHE A CA 1
ATOM 921 C C . PHE A 1 131 ? -13.338 -2.073 12.940 1.00 94.00 131 PHE A C 1
ATOM 923 O O . PHE A 1 131 ? -14.427 -2.408 12.465 1.00 94.00 131 PHE A O 1
ATOM 930 N N . GLY A 1 132 ? -12.359 -1.571 12.191 1.00 94.25 132 GLY A N 1
ATOM 931 C CA . GLY A 1 132 ? -12.473 -1.389 10.745 1.00 94.25 132 GLY A CA 1
ATOM 932 C C . GLY A 1 132 ? -13.422 -0.270 10.313 1.00 94.25 132 GLY A C 1
ATOM 933 O O . GLY A 1 132 ? -13.734 -0.162 9.130 1.00 94.25 132 GLY A O 1
ATOM 934 N N . THR A 1 133 ? -13.896 0.570 11.238 1.00 95.25 133 THR A N 1
ATOM 935 C CA . THR A 1 133 ? -14.790 1.698 10.912 1.00 95.25 133 THR A CA 1
ATOM 936 C C . THR A 1 133 ? -14.059 3.034 10.797 1.00 95.25 133 THR A C 1
ATOM 938 O O . THR A 1 133 ? -14.647 4.019 10.349 1.00 95.25 133 THR A O 1
ATOM 941 N N . GLY A 1 134 ? -12.781 3.078 11.184 1.00 95.88 134 GLY A N 1
ATOM 942 C CA . GLY A 1 134 ? -11.962 4.275 11.080 1.00 95.88 134 GLY A CA 1
ATOM 943 C C . GLY A 1 134 ? -11.661 4.685 9.638 1.00 95.88 134 GLY A C 1
ATOM 944 O O . GLY A 1 134 ? -12.019 4.009 8.663 1.00 95.88 134 GLY A O 1
ATOM 945 N N . GLN A 1 135 ? -10.989 5.832 9.517 1.00 97.44 135 GLN A N 1
ATOM 946 C CA . GLN A 1 135 ? -10.588 6.400 8.233 1.00 97.44 135 GLN A CA 1
ATOM 947 C C . GLN A 1 135 ? -9.822 5.367 7.401 1.00 97.44 135 GLN A C 1
ATOM 949 O O . GLN A 1 135 ? -8.883 4.747 7.897 1.00 97.44 135 GLN A O 1
ATOM 954 N N . LEU A 1 136 ? -10.223 5.216 6.138 1.00 98.12 136 LEU A N 1
ATOM 955 C CA . LEU A 1 136 ? -9.508 4.402 5.163 1.00 98.12 136 LEU A CA 1
ATOM 956 C C . LEU A 1 136 ? -8.214 5.096 4.744 1.00 98.12 136 LEU A C 1
ATOM 958 O O . LEU A 1 136 ? -8.243 6.259 4.342 1.00 98.12 136 LEU A O 1
ATOM 962 N N . LEU A 1 137 ? -7.109 4.361 4.828 1.00 98.50 137 LEU A N 1
ATOM 963 C CA . LEU A 1 137 ? -5.789 4.840 4.429 1.00 98.50 137 LEU A CA 1
ATOM 964 C C . LEU A 1 137 ? -5.319 4.145 3.159 1.00 98.50 137 LEU A C 1
ATOM 966 O O . LEU A 1 137 ? -4.962 4.809 2.200 1.00 98.50 137 LEU A O 1
ATOM 970 N N . ILE A 1 138 ? -5.368 2.810 3.142 1.00 98.62 138 ILE A N 1
ATOM 971 C CA . ILE A 1 138 ? -4.890 2.001 2.020 1.00 98.62 138 ILE A CA 1
ATOM 972 C C . ILE A 1 138 ? -5.939 0.967 1.641 1.00 98.62 138 ILE A C 1
ATOM 974 O O . ILE A 1 138 ? -6.468 0.261 2.503 1.00 98.62 138 ILE A O 1
ATOM 978 N N . THR A 1 139 ? -6.166 0.818 0.340 1.00 98.44 139 THR A N 1
ATOM 979 C CA . THR A 1 139 ? -6.814 -0.358 -0.246 1.00 98.44 139 THR A CA 1
ATOM 980 C C . THR A 1 139 ? -5.776 -1.200 -0.980 1.00 98.44 139 THR A C 1
ATOM 982 O O . THR A 1 139 ? -5.215 -0.764 -1.980 1.00 98.44 139 THR A O 1
ATOM 985 N N . LEU A 1 140 ? -5.546 -2.431 -0.528 1.00 97.62 140 LEU A N 1
ATOM 986 C CA . LEU A 1 140 ? -4.821 -3.451 -1.284 1.00 97.62 140 LEU A CA 1
ATOM 987 C C . LEU A 1 140 ? -5.811 -4.133 -2.235 1.00 97.62 140 LEU A C 1
ATOM 989 O O . LEU A 1 140 ? -6.613 -4.988 -1.836 1.00 97.62 140 LEU A O 1
ATOM 993 N N . SER A 1 141 ? -5.800 -3.689 -3.487 1.00 96.50 141 SER A N 1
ATOM 994 C CA . SER A 1 141 ? -6.767 -4.083 -4.506 1.00 96.50 141 SER A CA 1
ATOM 995 C C . SER A 1 141 ? -6.561 -5.527 -4.947 1.00 96.50 141 SER A C 1
ATOM 997 O O . SER A 1 141 ? -5.457 -5.930 -5.308 1.00 96.50 141 SER A O 1
ATOM 999 N N . SER A 1 142 ? -7.647 -6.305 -4.961 1.00 94.62 142 SER A N 1
ATOM 1000 C CA . SER A 1 142 ? -7.649 -7.737 -5.306 1.00 94.62 142 SER A CA 1
ATOM 1001 C C . SER A 1 142 ? -6.733 -8.604 -4.430 1.00 94.62 142 SER A C 1
ATOM 1003 O O . SER A 1 142 ? -6.436 -9.750 -4.768 1.00 94.62 142 SER A O 1
ATOM 1005 N N . THR A 1 143 ? -6.321 -8.079 -3.280 1.00 92.81 143 THR A N 1
ATOM 1006 C CA . THR A 1 143 ? -5.502 -8.771 -2.295 1.00 92.81 143 THR A CA 1
ATOM 1007 C C . THR A 1 143 ? -6.404 -9.171 -1.132 1.00 92.81 143 THR A C 1
ATOM 1009 O O . THR A 1 143 ? -6.578 -8.414 -0.184 1.00 92.81 143 THR A O 1
ATOM 1012 N N . ASN A 1 144 ? -7.011 -10.357 -1.190 1.00 88.69 144 ASN A N 1
ATOM 1013 C CA . ASN A 1 144 ? -7.838 -10.904 -0.104 1.00 88.69 144 ASN A CA 1
ATOM 1014 C C . ASN A 1 144 ? -7.068 -11.927 0.739 1.00 88.69 144 ASN A C 1
ATOM 1016 O O . ASN A 1 144 ? -5.965 -12.324 0.377 1.00 88.69 144 ASN A O 1
ATOM 1020 N N . GLY A 1 145 ? -7.666 -12.391 1.840 1.00 86.38 145 GLY A N 1
ATOM 1021 C CA . GLY A 1 145 ? -7.178 -13.550 2.590 1.00 86.38 145 GLY A CA 1
ATOM 1022 C C . GLY A 1 145 ? -5.929 -13.291 3.426 1.00 86.38 145 GLY A C 1
ATOM 1023 O O . GLY A 1 145 ? -5.220 -14.254 3.728 1.00 86.38 145 GLY A O 1
ATOM 1024 N N . PHE A 1 146 ? -5.645 -12.025 3.760 1.00 89.31 146 PHE A N 1
ATOM 1025 C CA . PHE A 1 146 ? -4.642 -11.671 4.764 1.00 89.31 146 PHE A CA 1
ATOM 1026 C C . PHE A 1 146 ? -4.877 -12.480 6.043 1.00 89.31 146 PHE A C 1
ATOM 1028 O O . PHE A 1 146 ? -6.006 -12.767 6.433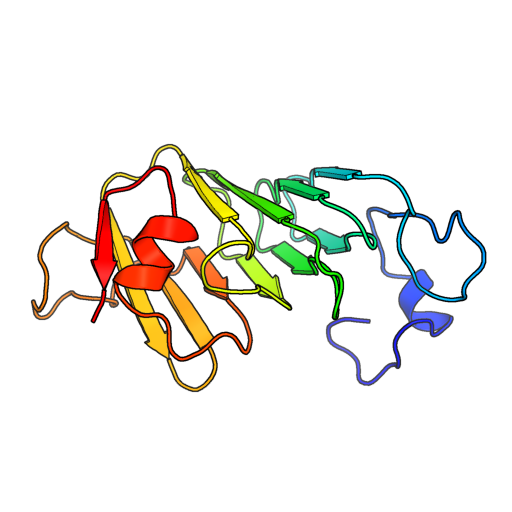 1.00 89.31 146 PHE A O 1
ATOM 1035 N N . THR A 1 147 ? -3.790 -12.867 6.687 1.00 90.62 147 THR A N 1
ATOM 1036 C CA . THR A 1 147 ? -3.789 -13.553 7.975 1.00 90.62 147 THR A CA 1
ATOM 1037 C C . THR A 1 147 ? -2.896 -12.796 8.948 1.00 90.62 147 THR A C 1
ATOM 1039 O O . THR A 1 147 ? -2.063 -11.987 8.539 1.00 90.62 147 THR A O 1
ATOM 1042 N N . ASN A 1 148 ? -2.976 -13.118 10.242 1.00 89.56 148 ASN A N 1
ATOM 1043 C CA . ASN A 1 148 ? -2.006 -12.607 11.219 1.00 89.56 148 ASN A CA 1
ATOM 1044 C C . ASN A 1 148 ? -0.548 -12.928 10.832 1.00 89.56 148 ASN A C 1
ATOM 1046 O O . ASN A 1 148 ? 0.357 -12.175 11.176 1.00 89.56 148 ASN A O 1
ATOM 1050 N N . ALA A 1 149 ? -0.302 -14.034 10.119 1.00 92.00 149 ALA A N 1
ATOM 1051 C CA . ALA A 1 149 ? 1.035 -14.359 9.631 1.00 92.00 149 ALA A CA 1
ATOM 1052 C C . ALA A 1 149 ? 1.490 -13.383 8.535 1.00 92.00 149 ALA A C 1
ATOM 1054 O O . ALA A 1 149 ? 2.624 -12.917 8.594 1.00 92.00 149 ALA A O 1
ATOM 1055 N N . ASP A 1 150 ? 0.600 -13.039 7.601 1.00 94.12 150 ASP A N 1
ATOM 1056 C CA . ASP A 1 150 ? 0.877 -12.070 6.534 1.00 94.12 150 ASP A CA 1
ATOM 1057 C C . ASP A 1 150 ? 1.108 -10.668 7.107 1.00 94.12 150 ASP A C 1
ATOM 1059 O O . ASP A 1 150 ? 2.096 -10.020 6.781 1.00 94.12 150 ASP A O 1
ATOM 1063 N N . VAL A 1 151 ? 0.257 -10.219 8.039 1.00 91.75 151 VAL A N 1
ATOM 1064 C CA . VAL A 1 151 ? 0.413 -8.913 8.706 1.00 91.75 151 VAL A CA 1
ATOM 1065 C C . VAL A 1 151 ? 1.820 -8.757 9.291 1.00 91.75 151 VAL A C 1
ATOM 1067 O O . VAL A 1 151 ? 2.464 -7.742 9.058 1.00 91.75 151 VAL A O 1
ATOM 1070 N N . ASN A 1 152 ? 2.337 -9.787 9.965 1.00 92.19 152 ASN A N 1
ATOM 1071 C CA . ASN A 1 152 ? 3.654 -9.745 10.607 1.00 92.19 152 ASN A CA 1
ATOM 1072 C C . ASN A 1 152 ? 4.847 -9.698 9.636 1.00 92.19 152 ASN A C 1
ATOM 1074 O O . ASN A 1 152 ? 5.959 -9.390 10.068 1.00 92.19 152 ASN A O 1
ATOM 1078 N N . VAL A 1 153 ? 4.658 -10.060 8.364 1.00 96.50 153 VAL A N 1
ATOM 1079 C CA . VAL A 1 153 ? 5.746 -10.110 7.368 1.00 96.50 153 VAL A CA 1
ATOM 1080 C C . VAL A 1 153 ? 5.582 -9.098 6.238 1.00 96.50 153 VAL A C 1
ATOM 1082 O O . VAL A 1 153 ? 6.561 -8.825 5.545 1.00 96.50 153 VAL A O 1
ATOM 1085 N N . ASN A 1 154 ? 4.388 -8.531 6.070 1.00 97.31 154 ASN A N 1
ATOM 1086 C CA . ASN A 1 154 ? 4.072 -7.570 5.020 1.00 97.31 154 ASN A CA 1
ATOM 1087 C C . ASN A 1 154 ? 3.814 -6.156 5.558 1.00 97.31 154 ASN A C 1
ATOM 1089 O O . ASN A 1 154 ? 4.058 -5.203 4.826 1.00 97.31 154 ASN A O 1
ATOM 1093 N N . LEU A 1 155 ? 3.331 -5.982 6.795 1.00 97.69 155 LEU A N 1
ATOM 1094 C CA . LEU A 1 155 ? 2.946 -4.669 7.330 1.00 97.69 155 LEU A CA 1
ATOM 1095 C C . LEU A 1 155 ? 3.868 -4.238 8.477 1.00 97.69 155 LEU A C 1
ATOM 1097 O O . LEU A 1 155 ? 4.140 -5.005 9.401 1.00 97.69 155 LEU A O 1
ATOM 1101 N N . PHE A 1 156 ? 4.340 -2.992 8.440 1.00 98.31 156 PHE A N 1
ATOM 1102 C CA . PHE A 1 156 ? 5.352 -2.489 9.373 1.00 98.31 156 PHE A CA 1
ATOM 1103 C C . PHE A 1 156 ? 5.060 -1.065 9.850 1.00 98.31 156 PHE A C 1
ATOM 1105 O O . PHE A 1 156 ? 4.404 -0.291 9.163 1.00 98.31 156 PHE A O 1
ATOM 1112 N N . GLY A 1 157 ? 5.597 -0.701 11.019 1.00 97.38 157 GLY A N 1
ATOM 1113 C CA . GLY A 1 157 ? 5.614 0.688 11.502 1.00 97.38 157 GLY A CA 1
ATOM 1114 C C . GLY A 1 157 ? 4.400 1.144 12.324 1.00 97.38 157 GLY A C 1
ATOM 1115 O O . GLY A 1 157 ? 4.378 2.281 12.791 1.00 97.38 157 GLY A O 1
ATOM 1116 N N . SER A 1 158 ? 3.448 0.247 12.590 1.00 97.00 158 SER A N 1
ATOM 1117 C CA . SER A 1 158 ? 2.279 0.489 13.447 1.00 97.00 158 SER A CA 1
ATOM 1118 C C . SER A 1 158 ? 1.920 -0.752 14.272 1.00 97.00 158 SER A C 1
ATOM 1120 O O . SER A 1 158 ? 2.475 -1.833 14.073 1.00 97.00 158 SER A O 1
ATOM 1122 N N . ASN A 1 159 ? 0.986 -0.604 15.213 1.00 96.00 159 ASN A N 1
ATOM 1123 C CA . ASN A 1 159 ? 0.299 -1.726 15.843 1.00 96.00 159 ASN A CA 1
ATOM 1124 C C . ASN A 1 159 ? -0.884 -2.146 14.964 1.00 96.00 159 ASN A C 1
ATOM 1126 O O . ASN A 1 159 ? -1.845 -1.387 14.825 1.00 96.00 159 ASN A O 1
ATOM 1130 N N . PHE A 1 160 ? -0.800 -3.336 14.375 1.00 95.56 160 PHE A N 1
ATOM 1131 C CA . PHE A 1 160 ? -1.823 -3.862 13.479 1.00 95.56 160 PHE A CA 1
ATOM 1132 C C . PHE A 1 160 ? -2.719 -4.845 14.214 1.00 95.56 160 PHE A C 1
ATOM 1134 O O . PHE A 1 160 ? -2.247 -5.814 14.813 1.00 95.56 160 PHE A O 1
ATOM 1141 N N . LEU A 1 161 ? -4.020 -4.621 14.116 1.00 93.81 161 LEU A N 1
ATOM 1142 C CA . LEU A 1 161 ? -5.034 -5.561 14.553 1.00 93.81 161 LEU A CA 1
ATOM 1143 C C . LEU A 1 161 ? -5.786 -6.066 13.330 1.00 93.81 161 LEU A C 1
ATOM 1145 O O . LEU A 1 161 ? -6.134 -5.296 12.442 1.00 93.81 161 LEU A O 1
ATOM 1149 N N . PHE A 1 162 ? -6.017 -7.371 13.282 1.00 88.94 162 PHE A N 1
ATOM 1150 C CA . PHE A 1 162 ? -6.652 -8.036 12.152 1.00 88.94 162 PHE A CA 1
ATOM 1151 C C . PHE A 1 162 ? -7.888 -8.803 12.620 1.00 88.94 162 PHE A C 1
ATOM 1153 O O . PHE A 1 162 ? -7.847 -9.459 13.668 1.00 88.94 162 PHE A O 1
ATOM 1160 N N . ASN A 1 163 ? -8.962 -8.729 11.835 1.00 77.12 163 ASN A N 1
ATOM 1161 C CA . ASN A 1 163 ? -10.186 -9.514 12.008 1.00 77.12 163 ASN A CA 1
ATOM 1162 C C . ASN A 1 163 ? -10.759 -9.902 10.643 1.00 77.12 163 ASN A C 1
ATOM 1164 O O . ASN A 1 163 ? -10.828 -9.010 9.763 1.00 77.12 163 ASN A O 1
#